Protein AF-A0A504J9F2-F1 (afdb_monomer_lite)

Secondary structure (DSSP, 8-state):
-EEEEE-TTS-SEEEEEE-S-TTSSEEEEBS-SSGGG--TT-EEEEEETTS--EEEEEEEEETTEEEEE-

Organism: NCBI:txid2589995

Sequence (70 aa):
MNVEIKNEAGTHVLATGVTNNFNAPEVEVTNIDHPDRILVDSEYQIGPVGGPYDGMICTAKYGNTAGFKR

pLDDT: mean 95.36, std 3.08, range [86.62, 98.31]

Radius of gyration: 10.09 Å; chains: 1; bounding box: 24×21×24 Å

Foldseek 3Di:
DKKFKAAQVNPDGPWIFDFPDPPDQKTKTAPTPRLVSDDAQHWTFMDHDVDHTDIWGFHDDDPRMTITHD

Structure (mmCIF, N/CA/C/O backbone):
data_AF-A0A504J9F2-F1
#
_entry.id   AF-A0A504J9F2-F1
#
loop_
_atom_site.group_PDB
_atom_site.id
_atom_site.type_symbol
_atom_site.label_atom_id
_atom_site.label_alt_id
_atom_site.label_comp_id
_atom_site.label_asym_id
_atom_site.label_entity_id
_atom_site.label_seq_id
_atom_site.pdbx_PDB_ins_code
_atom_site.Cartn_x
_atom_site.Cartn_y
_atom_site.Cartn_z
_atom_site.occupancy
_atom_site.B_iso_or_equiv
_atom_site.auth_seq_id
_atom_site.auth_comp_id
_atom_site.auth_asym_id
_atom_site.auth_atom_id
_atom_site.pdbx_PDB_model_num
ATOM 1 N N . MET A 1 1 ? 7.310 -4.613 11.973 1.00 93.06 1 MET A N 1
ATOM 2 C CA . MET A 1 1 ? 6.185 -3.849 12.554 1.00 93.06 1 MET A CA 1
ATOM 3 C C . MET A 1 1 ? 4.943 -4.094 11.718 1.00 93.06 1 MET A C 1
ATOM 5 O O . MET A 1 1 ? 5.074 -4.191 10.502 1.00 93.06 1 MET A O 1
ATOM 9 N N . ASN A 1 2 ? 3.780 -4.230 12.357 1.00 96.06 2 ASN A N 1
ATOM 10 C CA . ASN A 1 2 ? 2.522 -4.447 11.642 1.00 96.06 2 ASN A CA 1
ATOM 11 C C . ASN A 1 2 ? 2.051 -3.138 11.013 1.00 96.06 2 ASN A C 1
ATOM 13 O O . ASN A 1 2 ? 2.097 -2.090 11.664 1.00 96.06 2 ASN A O 1
ATOM 17 N N . VAL A 1 3 ? 1.595 -3.221 9.770 1.00 97.06 3 VAL A N 1
ATOM 18 C CA . VAL A 1 3 ? 1.073 -2.090 9.005 1.00 97.06 3 VAL A CA 1
ATOM 19 C C . VAL A 1 3 ? -0.301 -2.409 8.442 1.00 97.06 3 VAL A C 1
ATOM 21 O O . VAL A 1 3 ? -0.627 -3.565 8.163 1.00 97.06 3 VAL A O 1
ATOM 24 N N . GLU A 1 4 ? -1.087 -1.360 8.258 1.00 97.50 4 GLU A N 1
ATOM 25 C CA . GLU A 1 4 ? -2.345 -1.377 7.528 1.00 97.50 4 GLU A CA 1
ATOM 26 C C . GLU A 1 4 ? -2.143 -0.694 6.180 1.00 97.50 4 GLU A C 1
ATOM 28 O O . GLU A 1 4 ? -1.504 0.356 6.091 1.00 97.50 4 GLU A O 1
ATOM 33 N N . ILE A 1 5 ? -2.714 -1.297 5.143 1.00 97.31 5 ILE A N 1
ATOM 34 C CA . ILE A 1 5 ? -2.790 -0.743 3.797 1.00 97.31 5 ILE A CA 1
ATOM 35 C C . ILE A 1 5 ? -4.252 -0.387 3.561 1.00 97.31 5 ILE A C 1
ATOM 37 O O . ILE A 1 5 ? -5.119 -1.264 3.490 1.00 97.31 5 ILE A O 1
ATOM 41 N N . LYS A 1 6 ? -4.537 0.906 3.476 1.00 97.56 6 LYS A N 1
ATOM 42 C CA . LYS A 1 6 ? -5.865 1.442 3.196 1.00 97.56 6 LYS A CA 1
ATOM 43 C C . LYS A 1 6 ? -5.975 1.892 1.746 1.00 97.56 6 LYS A C 1
ATOM 45 O O . LYS A 1 6 ? -4.965 2.102 1.078 1.00 97.56 6 LYS A O 1
ATOM 50 N N . ASN A 1 7 ? -7.207 2.062 1.278 1.00 94.50 7 ASN A N 1
ATOM 51 C CA . ASN A 1 7 ? -7.471 2.725 0.001 1.00 94.50 7 ASN A CA 1
ATOM 52 C C . ASN A 1 7 ? -6.890 4.152 -0.035 1.00 94.50 7 ASN A C 1
ATOM 54 O O . ASN A 1 7 ? -6.498 4.705 0.996 1.00 94.50 7 ASN A O 1
ATOM 58 N N . GLU A 1 8 ? -6.870 4.761 -1.215 1.00 91.75 8 GLU A N 1
ATOM 59 C CA . GLU A 1 8 ? -6.332 6.102 -1.467 1.00 91.75 8 GLU A CA 1
ATOM 60 C C . GLU A 1 8 ? -6.976 7.178 -0.577 1.00 91.75 8 GLU A C 1
ATOM 62 O O . GLU A 1 8 ? -6.312 8.108 -0.127 1.00 91.75 8 GLU A O 1
ATOM 67 N N . ALA A 1 9 ? -8.256 7.001 -0.234 1.00 91.62 9 ALA A N 1
ATOM 68 C CA . ALA A 1 9 ? -8.983 7.894 0.664 1.00 91.62 9 ALA A CA 1
ATOM 69 C C . ALA A 1 9 ? -8.636 7.711 2.159 1.00 91.62 9 ALA A C 1
ATOM 71 O O . ALA A 1 9 ? -9.088 8.499 2.989 1.00 91.62 9 ALA A O 1
ATOM 72 N N . GLY A 1 10 ? -7.897 6.662 2.538 1.00 88.88 10 GLY A N 1
ATOM 73 C CA . GLY A 1 10 ? -7.525 6.378 3.930 1.00 88.88 10 GLY A CA 1
ATOM 74 C C . GLY A 1 10 ? -8.693 5.962 4.831 1.00 88.88 10 GLY A C 1
ATOM 75 O O . GLY A 1 10 ? -8.577 6.003 6.061 1.00 88.88 10 GLY A O 1
ATOM 76 N N . THR A 1 11 ? -9.821 5.555 4.244 1.00 89.31 11 THR A N 1
ATOM 77 C CA . THR A 1 11 ? -11.072 5.273 4.965 1.00 89.31 11 THR A CA 1
ATOM 78 C C . THR A 1 11 ? -11.278 3.793 5.257 1.00 89.31 11 THR A C 1
ATOM 80 O O . THR A 1 11 ? -11.901 3.458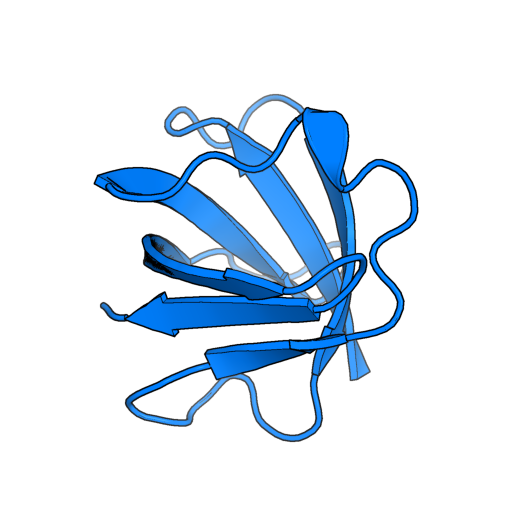 6.265 1.00 89.31 11 THR A O 1
ATOM 83 N N . HIS A 1 12 ? -10.752 2.901 4.415 1.00 93.06 12 HIS A N 1
ATOM 84 C CA . HIS A 1 12 ? -10.979 1.463 4.537 1.00 93.06 12 HIS A CA 1
ATOM 85 C C . HIS A 1 12 ? -9.671 0.682 4.488 1.00 93.06 12 HIS A C 1
ATOM 87 O O . HIS A 1 12 ? -8.873 0.889 3.577 1.00 93.06 12 HIS A O 1
ATOM 93 N N . VAL A 1 13 ? -9.470 -0.234 5.441 1.00 96.69 13 VAL A N 1
ATOM 94 C CA . VAL A 1 13 ? -8.325 -1.157 5.446 1.00 96.69 13 VAL A CA 1
ATOM 95 C C . VAL A 1 13 ? -8.572 -2.233 4.396 1.00 96.69 13 VAL A C 1
ATOM 97 O O . VAL A 1 13 ? -9.507 -3.022 4.511 1.00 96.69 13 VAL A O 1
ATOM 100 N N . LEU A 1 14 ? -7.742 -2.249 3.357 1.00 96.94 14 LEU A N 1
ATOM 101 C CA . LEU A 1 14 ? -7.804 -3.243 2.291 1.00 96.94 14 LEU A CA 1
ATOM 102 C C . LEU A 1 14 ? -7.056 -4.511 2.689 1.00 96.94 14 LEU A C 1
ATOM 104 O O . LEU A 1 14 ? -7.569 -5.608 2.458 1.00 96.94 14 LEU A O 1
ATOM 108 N N . ALA A 1 15 ? -5.877 -4.340 3.288 1.00 97.56 15 ALA A N 1
ATOM 109 C CA . ALA A 1 15 ? -5.001 -5.423 3.703 1.00 97.56 15 ALA A CA 1
ATOM 110 C C . ALA A 1 15 ? -4.141 -5.026 4.914 1.00 97.56 15 ALA A C 1
ATOM 112 O O . ALA A 1 15 ? -3.960 -3.844 5.221 1.00 97.56 15 ALA A O 1
ATOM 113 N N . THR A 1 16 ? -3.576 -6.027 5.578 1.00 97.81 16 THR A N 1
ATOM 114 C CA . THR A 1 16 ? -2.577 -5.875 6.641 1.00 97.81 16 THR A CA 1
ATOM 115 C C . THR A 1 16 ? -1.304 -6.628 6.278 1.00 97.81 16 THR A C 1
ATOM 117 O O . THR A 1 16 ? -1.337 -7.552 5.467 1.00 97.81 16 THR A O 1
ATOM 120 N N . GLY A 1 17 ? -0.168 -6.228 6.849 1.00 97.44 17 GLY A N 1
ATOM 121 C CA . GLY A 1 17 ? 1.112 -6.891 6.603 1.00 97.44 17 GLY A CA 1
ATOM 122 C C . GLY A 1 17 ? 2.203 -6.461 7.575 1.00 97.44 17 GLY A C 1
ATOM 123 O O . GLY A 1 17 ? 1.937 -5.853 8.616 1.00 97.44 17 GLY A O 1
ATOM 124 N N . VAL A 1 18 ? 3.453 -6.774 7.234 1.00 97.94 18 VAL A N 1
ATOM 125 C CA . VAL A 1 18 ? 4.622 -6.502 8.077 1.00 97.94 18 VAL A CA 1
ATOM 126 C C . VAL A 1 18 ? 5.721 -5.813 7.277 1.00 97.94 18 VAL A C 1
ATOM 128 O O . VAL A 1 18 ? 6.145 -6.312 6.238 1.00 97.94 18 VAL A O 1
ATOM 131 N N . THR A 1 19 ? 6.241 -4.703 7.801 1.00 96.38 19 THR A N 1
ATOM 132 C CA . THR A 1 19 ? 7.455 -4.050 7.282 1.00 96.38 19 THR A CA 1
ATOM 133 C C . THR A 1 19 ? 8.566 -4.024 8.327 1.00 96.38 19 THR A C 1
ATOM 135 O O . THR A 1 19 ? 8.303 -3.977 9.532 1.00 96.38 19 THR A O 1
ATOM 138 N N . ASN A 1 20 ? 9.821 -4.029 7.887 1.00 94.44 20 ASN A N 1
ATOM 139 C CA . ASN A 1 20 ? 10.976 -3.846 8.769 1.00 94.44 20 ASN A CA 1
ATOM 140 C C . ASN A 1 20 ? 11.300 -2.364 8.998 1.00 94.44 20 ASN A C 1
ATOM 142 O O . ASN A 1 20 ? 11.852 -2.018 10.041 1.00 94.44 20 ASN A O 1
ATOM 146 N N . ASN A 1 21 ? 10.937 -1.487 8.055 1.00 91.62 21 ASN A N 1
ATOM 147 C CA . ASN A 1 21 ? 11.229 -0.062 8.140 1.00 91.62 21 ASN A CA 1
ATOM 148 C C . ASN A 1 21 ? 10.224 0.772 7.333 1.00 91.62 21 ASN A C 1
ATOM 150 O O . ASN A 1 21 ? 10.351 0.912 6.120 1.00 91.62 21 ASN A O 1
ATOM 154 N N . PHE A 1 22 ? 9.271 1.390 8.027 1.00 90.06 22 PHE A N 1
ATOM 155 C CA . PHE A 1 22 ? 8.286 2.283 7.412 1.00 90.06 22 PHE A CA 1
ATOM 156 C C . PHE A 1 22 ? 8.873 3.647 6.979 1.00 90.06 22 PHE A C 1
ATOM 158 O O . PHE A 1 22 ? 8.337 4.337 6.115 1.00 90.06 22 PHE A O 1
ATOM 165 N N . ASN A 1 23 ? 10.023 4.034 7.535 1.00 88.62 23 ASN A N 1
ATOM 166 C CA . ASN A 1 23 ? 10.687 5.301 7.214 1.00 88.62 23 ASN A CA 1
ATOM 167 C C . ASN A 1 23 ? 11.658 5.179 6.028 1.00 88.62 23 ASN A C 1
ATOM 169 O O . ASN A 1 23 ? 12.345 6.143 5.692 1.00 88.62 23 ASN A O 1
ATOM 173 N N . ALA A 1 24 ? 11.751 4.004 5.401 1.00 90.06 24 ALA A N 1
ATOM 174 C CA . ALA A 1 24 ? 12.567 3.818 4.212 1.00 90.06 24 ALA A CA 1
ATOM 175 C C . ALA A 1 24 ? 12.004 4.623 3.017 1.00 90.06 24 ALA A C 1
ATOM 177 O O . ALA A 1 24 ? 10.802 4.903 2.978 1.00 90.06 24 ALA A O 1
ATOM 178 N N . PRO A 1 25 ? 12.844 4.997 2.032 1.00 87.88 25 PRO A N 1
ATOM 179 C CA . PRO A 1 25 ? 12.376 5.582 0.770 1.00 87.88 25 PRO A CA 1
ATOM 180 C C . PRO A 1 25 ? 11.473 4.630 -0.026 1.00 87.88 25 PRO A C 1
ATOM 182 O O . PRO A 1 25 ? 10.566 5.072 -0.723 1.00 87.88 25 PRO A O 1
ATOM 185 N N . GLU A 1 26 ? 11.733 3.329 0.097 1.00 93.44 26 GLU A N 1
ATOM 186 C CA . GLU A 1 26 ? 10.926 2.244 -0.449 1.00 93.44 26 GLU A CA 1
ATOM 187 C C . GLU A 1 26 ? 10.527 1.331 0.711 1.00 93.44 26 GLU A C 1
ATOM 189 O O . GLU A 1 26 ? 11.384 0.740 1.375 1.00 93.44 26 GLU A O 1
ATOM 194 N N . VAL A 1 27 ? 9.230 1.275 0.997 1.00 96.25 27 VAL A N 1
ATOM 195 C CA . VAL A 1 27 ? 8.669 0.462 2.072 1.00 96.25 27 VAL A CA 1
ATOM 196 C C . VAL A 1 27 ? 8.279 -0.885 1.491 1.00 96.25 27 VAL A C 1
ATOM 198 O O . VAL A 1 27 ? 7.340 -0.996 0.707 1.00 96.25 27 VAL A O 1
ATOM 201 N N . GLU A 1 28 ? 8.995 -1.926 1.896 1.00 97.44 28 GLU A N 1
ATOM 202 C CA . GLU A 1 28 ? 8.604 -3.302 1.612 1.00 97.44 28 GLU A CA 1
ATOM 203 C C . GLU A 1 28 ? 7.629 -3.787 2.691 1.00 97.44 28 GLU A C 1
ATOM 205 O O . GLU A 1 28 ? 7.934 -3.741 3.891 1.00 97.44 28 GLU A O 1
ATOM 210 N N . VAL A 1 29 ? 6.457 -4.255 2.263 1.00 97.88 29 VAL A N 1
ATOM 211 C CA . VAL A 1 29 ? 5.470 -4.920 3.116 1.00 97.88 29 VAL A CA 1
ATOM 212 C C . VAL A 1 29 ? 5.368 -6.376 2.690 1.00 97.88 29 VAL A C 1
ATOM 214 O O . VAL A 1 29 ? 5.093 -6.685 1.535 1.00 97.88 29 VAL A O 1
ATOM 217 N N . THR A 1 30 ? 5.577 -7.270 3.645 1.00 98.31 30 THR A N 1
ATOM 218 C CA . THR A 1 30 ? 5.538 -8.728 3.486 1.00 98.31 30 THR A CA 1
ATOM 219 C C . THR A 1 30 ? 4.362 -9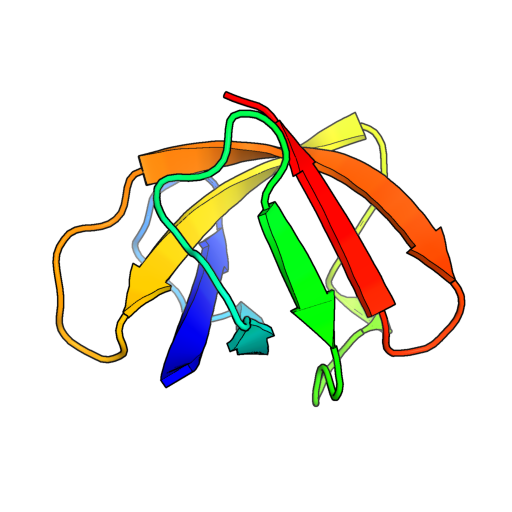.316 4.263 1.00 98.31 30 THR A C 1
ATOM 221 O O . THR A 1 30 ? 3.754 -8.631 5.089 1.00 98.31 30 THR A O 1
ATOM 224 N N . ASN A 1 31 ? 4.060 -10.598 4.031 1.00 97.81 31 ASN A N 1
ATOM 225 C CA . ASN A 1 31 ? 2.979 -11.330 4.706 1.00 97.81 31 ASN A CA 1
ATOM 226 C C . ASN A 1 31 ? 1.617 -10.626 4.599 1.00 97.81 31 ASN A C 1
ATOM 228 O O . ASN A 1 31 ? 0.866 -10.570 5.571 1.00 97.81 31 ASN A O 1
ATOM 232 N N . ILE A 1 32 ? 1.319 -10.080 3.419 1.00 98.31 32 ILE A N 1
ATOM 233 C CA . ILE A 1 32 ? 0.042 -9.425 3.143 1.00 98.31 32 ILE A CA 1
ATOM 234 C C . ILE A 1 32 ? -1.087 -10.469 3.176 1.00 98.31 32 ILE A C 1
ATOM 236 O O . ILE A 1 32 ? -0.967 -11.522 2.544 1.00 98.31 32 ILE A O 1
ATOM 240 N N . ASP A 1 33 ? -2.162 -10.186 3.915 1.00 97.56 33 ASP A N 1
ATOM 241 C CA . ASP A 1 33 ? -3.297 -11.099 4.140 1.00 97.56 33 ASP A CA 1
ATOM 242 C C . ASP A 1 33 ? -4.277 -11.187 2.951 1.00 97.56 33 ASP A C 1
ATOM 244 O O . ASP A 1 33 ? -4.727 -12.277 2.605 1.00 97.56 33 ASP A O 1
ATOM 248 N N . HIS A 1 34 ? -4.551 -10.063 2.283 1.00 96.38 34 HIS A N 1
ATOM 249 C CA . HIS A 1 34 ? -5.395 -9.952 1.086 1.00 96.38 34 HIS A CA 1
ATOM 250 C C . HIS A 1 34 ? -4.602 -9.324 -0.068 1.00 96.38 34 HIS A C 1
ATOM 252 O O . HIS A 1 34 ? -4.876 -8.193 -0.489 1.00 96.38 34 HIS A O 1
ATOM 258 N N . PRO A 1 35 ? -3.557 -10.009 -0.570 1.00 96.62 35 PRO A N 1
ATOM 259 C CA . PRO A 1 35 ? -2.657 -9.426 -1.553 1.00 96.62 35 PRO A CA 1
ATOM 260 C C . PRO A 1 35 ? -3.365 -9.113 -2.868 1.00 96.62 35 PRO A C 1
ATOM 262 O O . PRO A 1 35 ? -2.950 -8.200 -3.566 1.00 96.62 35 PRO A O 1
ATOM 265 N N . ASP A 1 36 ? -4.433 -9.822 -3.229 1.00 97.00 36 ASP A N 1
ATOM 266 C CA . ASP A 1 36 ? -5.260 -9.587 -4.420 1.00 97.00 36 ASP A CA 1
ATOM 267 C C . ASP A 1 36 ? -5.854 -8.171 -4.492 1.00 97.00 36 ASP A C 1
ATOM 269 O O . ASP A 1 36 ? -6.054 -7.658 -5.590 1.00 97.00 36 ASP A O 1
ATOM 273 N N . ARG A 1 37 ? -6.035 -7.507 -3.345 1.00 96.25 37 ARG A N 1
ATOM 274 C CA . ARG A 1 37 ? -6.512 -6.117 -3.254 1.00 96.25 37 ARG A CA 1
ATOM 275 C C . ARG A 1 37 ? -5.428 -5.072 -3.499 1.00 96.25 37 ARG A C 1
ATOM 277 O O . ARG A 1 37 ? -5.742 -3.890 -3.592 1.00 96.25 37 ARG A O 1
ATOM 284 N N . ILE A 1 38 ? -4.169 -5.499 -3.581 1.00 97.56 38 ILE A N 1
ATOM 285 C CA . ILE A 1 38 ? -3.030 -4.634 -3.870 1.00 97.56 38 ILE A CA 1
ATOM 286 C C . ILE A 1 38 ? -2.691 -4.754 -5.352 1.00 97.56 38 ILE A C 1
ATOM 288 O O . ILE A 1 38 ? -2.396 -5.836 -5.868 1.00 97.56 38 ILE A O 1
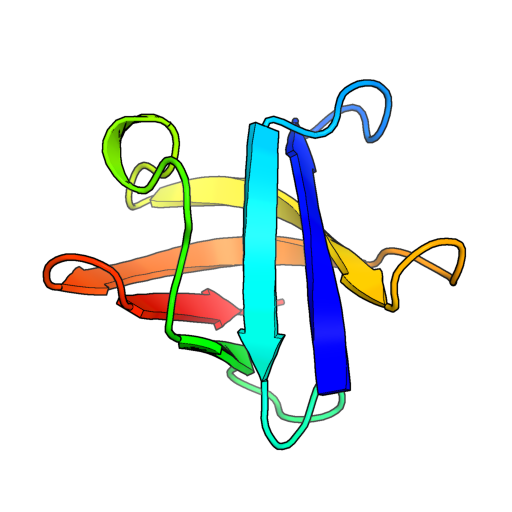ATOM 292 N N . LEU A 1 39 ? -2.729 -3.624 -6.033 1.00 97.44 39 LEU A N 1
ATOM 293 C CA . LEU A 1 39 ? -2.454 -3.460 -7.453 1.00 97.44 39 LEU A CA 1
ATOM 294 C C . LEU A 1 39 ? -1.229 -2.565 -7.630 1.00 97.44 39 LEU A C 1
ATOM 296 O O . LEU A 1 39 ? -1.118 -1.531 -6.970 1.00 97.44 39 LEU A O 1
ATOM 300 N N . VAL A 1 40 ? -0.330 -2.976 -8.525 1.00 97.44 40 VAL A N 1
ATOM 301 C CA . VAL A 1 40 ? 0.812 -2.162 -8.966 1.00 97.44 40 VAL A CA 1
ATOM 302 C C . VAL A 1 40 ? 0.284 -0.901 -9.661 1.00 97.44 40 VAL A C 1
ATOM 304 O O . VAL A 1 40 ? -0.804 -0.925 -10.236 1.00 97.44 40 VAL A O 1
ATOM 307 N N . ASP A 1 41 ? 1.029 0.198 -9.558 1.00 97.06 41 ASP A N 1
ATOM 308 C CA . ASP A 1 41 ? 0.699 1.532 -10.082 1.00 97.06 41 ASP A CA 1
ATOM 309 C C . ASP A 1 41 ? -0.548 2.183 -9.456 1.00 97.06 41 ASP A C 1
ATOM 311 O O . ASP A 1 41 ? -1.061 3.179 -9.960 1.00 97.06 41 ASP A O 1
ATOM 315 N N . SER A 1 42 ? -1.039 1.642 -8.337 1.00 97.12 42 SER A N 1
ATOM 316 C CA . SER A 1 42 ? -2.132 2.231 -7.554 1.00 97.12 42 SER A CA 1
ATOM 317 C C . SER A 1 42 ? -1.618 2.889 -6.275 1.00 97.12 42 SER A C 1
ATOM 319 O O . SER A 1 42 ? -0.602 2.466 -5.714 1.00 97.12 42 SER A O 1
ATOM 321 N N . GLU A 1 43 ? -2.338 3.910 -5.811 1.00 97.06 43 GLU A N 1
ATOM 322 C CA . GLU A 1 43 ? -2.038 4.642 -4.580 1.00 97.06 43 GLU A CA 1
ATOM 323 C C . GLU A 1 43 ? -2.788 4.052 -3.379 1.00 97.06 43 GLU A C 1
ATOM 325 O O . GLU A 1 43 ? -3.944 3.640 -3.482 1.00 97.06 43 GLU A O 1
ATOM 330 N N . TYR A 1 44 ? -2.117 4.035 -2.230 1.00 97.56 44 TYR A N 1
ATOM 331 C CA . TYR A 1 44 ? -2.633 3.531 -0.964 1.00 97.56 44 TYR A CA 1
ATOM 332 C C . TYR A 1 44 ? -2.206 4.438 0.184 1.00 97.56 44 TYR A C 1
ATOM 334 O O . TYR A 1 44 ? -1.160 5.081 0.130 1.00 97.56 44 TYR A O 1
ATOM 342 N N . GLN A 1 45 ? -2.984 4.429 1.262 1.00 97.19 45 GLN A N 1
ATOM 343 C CA . GLN A 1 45 ? -2.581 5.025 2.533 1.00 97.19 45 GLN A CA 1
ATOM 344 C C . GLN A 1 45 ? -2.003 3.921 3.419 1.00 97.19 45 GLN A C 1
ATOM 346 O O . GLN A 1 45 ? -2.721 2.999 3.812 1.00 97.19 45 GLN A O 1
ATOM 351 N N . ILE A 1 46 ? -0.711 3.985 3.729 1.00 96.44 46 ILE A N 1
ATOM 352 C CA . ILE A 1 46 ? 0.001 2.929 4.463 1.00 96.44 46 ILE A CA 1
ATOM 353 C C . ILE A 1 46 ? 0.508 3.501 5.772 1.00 96.44 46 ILE A C 1
ATOM 355 O O . ILE A 1 46 ? 1.010 4.617 5.799 1.00 96.44 46 ILE A O 1
ATOM 359 N N . GLY A 1 47 ? 0.389 2.753 6.861 1.00 95.25 47 GLY A N 1
ATOM 360 C CA . GLY A 1 47 ? 0.859 3.207 8.164 1.00 95.25 47 GLY A CA 1
ATOM 361 C C . GLY A 1 47 ? 0.919 2.079 9.185 1.00 95.25 47 GLY A C 1
ATOM 362 O O . GLY A 1 47 ? 0.376 0.998 8.939 1.00 95.25 47 GLY A O 1
ATOM 363 N N . PRO A 1 48 ? 1.566 2.292 10.344 1.00 95.00 48 PRO A N 1
ATOM 364 C CA . PRO A 1 48 ? 1.432 1.390 11.481 1.00 95.00 48 PRO A CA 1
ATOM 365 C C . PRO A 1 48 ? -0.045 1.223 11.853 1.00 95.00 48 PRO A C 1
ATOM 367 O O . PRO A 1 48 ? -0.819 2.170 11.726 1.00 95.00 48 PRO A O 1
ATOM 370 N N . VAL A 1 49 ? -0.432 0.048 12.355 1.00 93.62 49 VAL A N 1
ATOM 371 C CA . VAL A 1 49 ? -1.810 -0.199 12.827 1.00 93.62 49 VAL A CA 1
ATOM 372 C C . VAL A 1 49 ? -2.225 0.887 13.833 1.00 93.62 49 VAL A C 1
ATOM 374 O O . VAL A 1 49 ? -1.581 1.040 14.873 1.00 93.62 49 VAL A O 1
ATOM 377 N N . GLY A 1 50 ? -3.280 1.647 13.519 1.00 86.62 50 GLY A N 1
ATOM 378 C CA . GLY A 1 50 ? -3.763 2.765 14.348 1.00 86.62 50 GLY A CA 1
ATOM 379 C C . GLY A 1 50 ? -2.833 3.989 14.431 1.00 86.62 50 GLY A C 1
ATOM 380 O O . GLY A 1 50 ? -3.054 4.864 15.269 1.00 86.62 50 GLY A O 1
ATOM 381 N N . GLY A 1 51 ? -1.786 4.045 13.606 1.00 87.88 51 GLY A N 1
ATOM 382 C CA . GLY A 1 51 ? -0.804 5.126 13.546 1.00 87.88 51 GLY A CA 1
ATOM 383 C C . GLY A 1 51 ? -1.101 6.174 12.465 1.00 87.88 51 GLY A C 1
ATOM 384 O O . GLY A 1 51 ? -2.189 6.192 11.889 1.00 87.88 51 GLY A O 1
ATOM 385 N N . PRO A 1 52 ? -0.141 7.076 12.186 1.00 91.38 52 PRO A N 1
ATOM 386 C CA . PRO A 1 52 ? -0.214 7.952 11.020 1.00 91.38 52 PRO A CA 1
ATOM 387 C C . PRO A 1 52 ? -0.065 7.139 9.727 1.00 91.38 52 PRO A C 1
ATOM 389 O O . PRO A 1 52 ? 0.663 6.145 9.703 1.00 91.38 52 PRO A O 1
ATOM 392 N N . TYR A 1 53 ? -0.733 7.583 8.663 1.00 94.19 53 TYR A N 1
ATOM 393 C CA . TYR A 1 53 ? -0.638 6.984 7.332 1.00 94.19 53 TYR A CA 1
ATOM 394 C C . TYR A 1 53 ? 0.014 7.973 6.371 1.00 94.19 53 TYR A C 1
ATOM 396 O O . TYR A 1 53 ? -0.267 9.170 6.441 1.00 94.19 53 TYR A O 1
ATOM 404 N N . ASP A 1 54 ? 0.839 7.443 5.475 1.00 94.31 54 ASP A N 1
ATOM 405 C CA . ASP A 1 54 ? 1.423 8.161 4.349 1.00 94.31 54 ASP A CA 1
ATOM 406 C C . ASP A 1 54 ? 0.811 7.627 3.046 1.00 94.31 54 ASP A C 1
ATOM 408 O O . ASP A 1 54 ? 0.624 6.415 2.884 1.00 94.31 54 ASP A O 1
ATOM 412 N N . GLY A 1 55 ? 0.555 8.528 2.098 1.00 95.62 55 GLY A N 1
ATOM 413 C CA . GLY A 1 55 ? 0.232 8.154 0.724 1.00 95.62 55 GLY A CA 1
ATOM 414 C C . GLY A 1 55 ? 1.453 7.545 0.038 1.00 95.62 55 GLY A C 1
ATOM 415 O O . GLY A 1 55 ? 2.536 8.132 0.068 1.00 95.62 55 GLY A O 1
ATOM 416 N N . MET A 1 56 ? 1.289 6.361 -0.548 1.00 96.31 56 MET A N 1
ATOM 417 C CA . MET A 1 56 ? 2.345 5.660 -1.275 1.00 96.31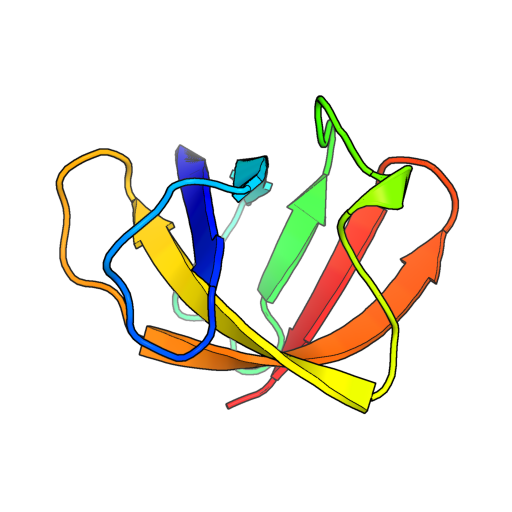 56 MET A CA 1
ATOM 418 C C . MET A 1 56 ? 1.792 4.931 -2.500 1.00 96.31 56 MET A C 1
ATOM 420 O O . MET A 1 56 ? 0.700 4.363 -2.468 1.00 96.31 56 MET A O 1
ATOM 424 N N . ILE A 1 57 ? 2.590 4.876 -3.561 1.00 97.56 57 ILE A N 1
ATOM 425 C CA . ILE A 1 57 ? 2.295 4.138 -4.791 1.00 97.56 57 ILE A CA 1
ATOM 426 C C . ILE A 1 57 ? 2.910 2.741 -4.699 1.00 97.56 57 ILE A C 1
ATOM 428 O O . ILE A 1 57 ? 4.079 2.595 -4.337 1.00 97.56 57 ILE A O 1
ATOM 432 N N . CYS A 1 58 ? 2.146 1.706 -5.054 1.00 97.75 58 CYS A N 1
ATOM 433 C CA . CYS A 1 58 ? 2.676 0.348 -5.181 1.00 97.75 58 CYS A CA 1
ATOM 434 C C . CYS A 1 58 ? 3.530 0.227 -6.449 1.00 97.75 58 CYS A C 1
ATOM 436 O O . CYS A 1 58 ? 3.012 0.313 -7.559 1.00 97.75 58 CYS A O 1
ATOM 438 N N . THR A 1 59 ? 4.833 -0.008 -6.300 1.00 98.00 59 THR A N 1
ATOM 439 C CA . THR A 1 59 ? 5.779 -0.080 -7.429 1.00 98.00 59 THR A CA 1
ATOM 440 C C . THR A 1 59 ? 6.130 -1.502 -7.841 1.00 98.00 59 THR A C 1
ATOM 442 O O . THR A 1 59 ? 6.610 -1.729 -8.949 1.00 98.00 59 THR A O 1
ATOM 445 N N . ALA A 1 60 ? 5.924 -2.470 -6.952 1.00 97.06 60 ALA A N 1
ATOM 446 C CA . ALA A 1 60 ? 6.166 -3.877 -7.228 1.00 97.06 60 ALA A CA 1
ATOM 447 C C . ALA A 1 60 ? 5.275 -4.748 -6.347 1.00 97.06 60 ALA A C 1
ATOM 449 O O . ALA A 1 60 ? 5.004 -4.411 -5.196 1.00 97.06 60 ALA A O 1
ATOM 450 N N . LYS A 1 61 ? 4.868 -5.904 -6.870 1.00 97.12 61 LYS A N 1
ATOM 451 C CA . LYS A 1 61 ? 4.123 -6.913 -6.120 1.00 97.12 61 LYS A CA 1
ATOM 452 C C . LYS A 1 61 ? 4.551 -8.310 -6.543 1.00 97.12 61 LYS A C 1
ATOM 454 O O . LYS A 1 61 ? 4.588 -8.618 -7.732 1.00 97.12 61 LYS A O 1
ATOM 459 N N . TYR A 1 62 ? 4.821 -9.162 -5.562 1.00 97.00 62 TYR A N 1
ATOM 460 C CA . TYR A 1 62 ? 5.172 -10.559 -5.768 1.00 97.00 62 TYR A CA 1
ATOM 461 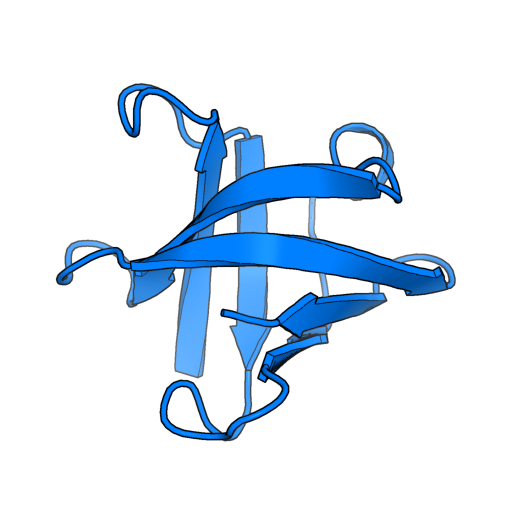C C . TYR A 1 62 ? 4.515 -11.427 -4.691 1.00 97.00 62 TYR A C 1
ATOM 463 O O . TYR A 1 62 ? 4.949 -11.455 -3.540 1.00 97.00 62 TYR A O 1
ATOM 471 N N . GLY A 1 63 ? 3.431 -12.118 -5.057 1.00 96.31 63 GLY A N 1
ATOM 472 C CA . GLY A 1 63 ? 2.628 -12.895 -4.110 1.00 96.31 63 GLY A CA 1
ATOM 473 C C . GLY A 1 63 ? 2.112 -12.022 -2.963 1.00 96.31 63 GLY A C 1
ATOM 47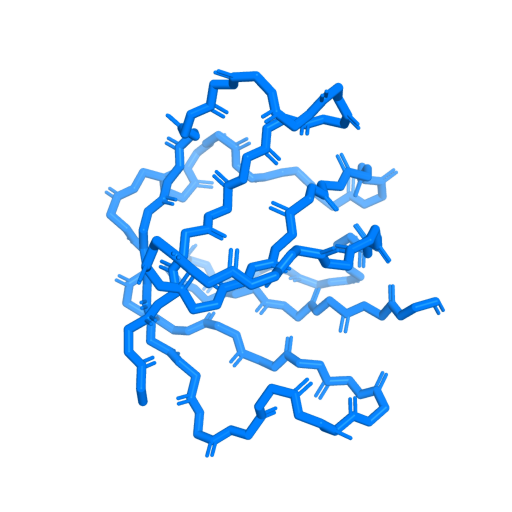4 O O . GLY A 1 63 ? 1.371 -11.068 -3.196 1.00 96.31 63 GLY A O 1
ATOM 475 N N . ASN A 1 64 ? 2.546 -12.338 -1.741 1.00 97.94 64 ASN A N 1
ATOM 476 C CA . ASN A 1 64 ? 2.140 -11.662 -0.506 1.00 97.94 64 ASN A CA 1
ATOM 477 C C . ASN A 1 64 ? 3.123 -10.560 -0.073 1.00 97.94 64 ASN A C 1
ATOM 479 O O . ASN A 1 64 ? 3.119 -10.154 1.090 1.00 97.94 64 ASN A O 1
ATOM 483 N N . THR A 1 65 ? 3.968 -10.095 -0.992 1.00 98.00 65 THR A N 1
ATOM 484 C CA . THR A 1 65 ? 4.908 -8.995 -0.774 1.00 98.00 65 THR A CA 1
ATOM 485 C C . THR A 1 65 ? 4.640 -7.879 -1.773 1.00 98.00 65 THR A C 1
ATOM 487 O O . THR A 1 65 ? 4.430 -8.145 -2.959 1.00 98.00 65 THR A O 1
ATOM 490 N N . ALA A 1 66 ? 4.669 -6.633 -1.311 1.00 98.12 66 ALA A N 1
ATOM 491 C CA . ALA A 1 66 ? 4.572 -5.451 -2.156 1.00 98.12 66 ALA A CA 1
ATOM 492 C C . ALA A 1 66 ? 5.562 -4.367 -1.710 1.00 98.12 66 ALA A C 1
ATOM 494 O O . ALA A 1 66 ? 5.807 -4.183 -0.517 1.00 98.12 66 ALA A O 1
ATOM 495 N N . GLY A 1 67 ? 6.132 -3.670 -2.689 1.00 97.88 67 GLY A N 1
ATOM 496 C CA . GLY A 1 67 ? 6.977 -2.496 -2.497 1.00 97.88 67 GLY A CA 1
ATOM 497 C C . GLY A 1 67 ? 6.180 -1.223 -2.750 1.00 97.88 67 GLY A C 1
ATOM 498 O O . GLY A 1 67 ? 5.397 -1.160 -3.703 1.00 97.88 67 GLY A O 1
ATOM 499 N N . PHE A 1 68 ? 6.388 -0.221 -1.900 1.00 97.62 68 PHE A N 1
ATOM 500 C CA . PHE A 1 68 ? 5.685 1.054 -1.950 1.00 97.62 68 PHE A CA 1
ATOM 501 C C . PHE A 1 68 ? 6.657 2.231 -1.890 1.00 97.62 68 PHE A C 1
ATOM 503 O O . PHE A 1 68 ? 7.620 2.205 -1.120 1.00 97.62 68 PHE A O 1
ATOM 510 N N . LYS A 1 69 ? 6.399 3.270 -2.688 1.00 96.06 69 LYS A N 1
ATOM 511 C CA . LYS A 1 69 ? 7.195 4.507 -2.724 1.00 96.06 69 LYS A CA 1
ATOM 512 C C . LYS A 1 69 ? 6.322 5.725 -2.464 1.00 96.06 69 LYS A C 1
ATOM 514 O O . LYS A 1 69 ? 5.163 5.741 -2.865 1.00 96.06 69 LYS A O 1
ATOM 519 N N . ARG A 1 70 ? 6.904 6.715 -1.788 1.00 89.38 70 ARG A N 1
ATOM 520 C CA . ARG A 1 70 ? 6.329 8.060 -1.658 1.00 89.38 70 ARG A CA 1
ATOM 521 C C . ARG A 1 70 ? 6.422 8.820 -2.978 1.00 89.38 70 ARG A C 1
ATOM 523 O O . ARG A 1 70 ? 7.387 8.547 -3.730 1.00 89.38 70 ARG A O 1
#